Protein AF-A0A6F9ZJY7-F1 (afdb_monomer_lite)

Sequence (113 aa):
MEKKYQKKVCIDYYGTRRNHDTYDLCLSSVLLPYKVVESYGLQMYPYELNYLYNIQGEDLYIYDLKNHAKQKRDWRHHYHLVQYEVRLLSWVDSLFYTLYQWLLKVKGLFGHR

Secondary structure (DSSP, 8-state):
-----SS-EEE-TTS----GGG-SEEEESS--SEEEEEEE-S-SSSTHHHHHTT--SSSEEEEEEEEE-PPP--HHHHHHHHHHHHTTS-HHHHHHHHHHHHHHHHHHHHS--

pLDDT: mean 85.87, std 10.97, range [42.5, 96.06]

Structure (mmCIF, N/CA/C/O backbone):
data_AF-A0A6F9ZJY7-F1
#
_entry.id   AF-A0A6F9ZJY7-F1
#
loop_
_atom_site.group_PDB
_atom_site.id
_atom_site.type_symbol
_atom_site.label_atom_id
_atom_site.label_alt_id
_atom_site.label_comp_id
_atom_site.label_asym_id
_atom_site.label_entity_id
_atom_site.label_seq_id
_atom_site.pdbx_PDB_ins_code
_atom_site.Cartn_x
_atom_site.Cartn_y
_atom_site.Cartn_z
_atom_site.occupancy
_atom_site.B_iso_or_equiv
_atom_site.auth_seq_id
_atom_site.auth_comp_id
_atom_site.auth_asym_id
_atom_site.auth_atom_id
_atom_site.pdbx_PDB_model_num
ATOM 1 N N . MET A 1 1 ? 8.233 6.889 18.162 1.00 42.50 1 MET A N 1
ATOM 2 C CA . MET A 1 1 ? 7.085 6.380 18.942 1.00 42.50 1 MET A CA 1
ATOM 3 C C . MET A 1 1 ? 6.364 5.357 18.082 1.00 42.50 1 MET A C 1
ATOM 5 O O . MET A 1 1 ? 5.834 5.735 17.047 1.00 42.50 1 MET A O 1
ATOM 9 N N . GLU A 1 2 ? 6.403 4.074 18.442 1.00 51.00 2 GLU A N 1
ATOM 10 C CA . GLU A 1 2 ? 5.652 3.033 17.729 1.00 51.00 2 GLU A CA 1
ATOM 11 C C . GLU A 1 2 ? 4.160 3.157 18.066 1.00 51.00 2 GLU A C 1
ATOM 13 O O . GLU A 1 2 ? 3.749 2.985 19.214 1.00 51.00 2 GLU A O 1
ATOM 18 N N . LYS A 1 3 ? 3.329 3.474 17.072 1.00 58.06 3 LYS A N 1
ATOM 19 C CA . LYS A 1 3 ? 1.869 3.369 17.190 1.00 58.06 3 LYS A CA 1
ATOM 20 C C . LYS A 1 3 ? 1.508 1.878 17.280 1.00 58.06 3 LYS A C 1
ATOM 22 O O . LYS A 1 3 ? 1.568 1.159 16.284 1.00 58.06 3 LYS A O 1
ATOM 27 N N . LYS A 1 4 ? 1.149 1.403 18.474 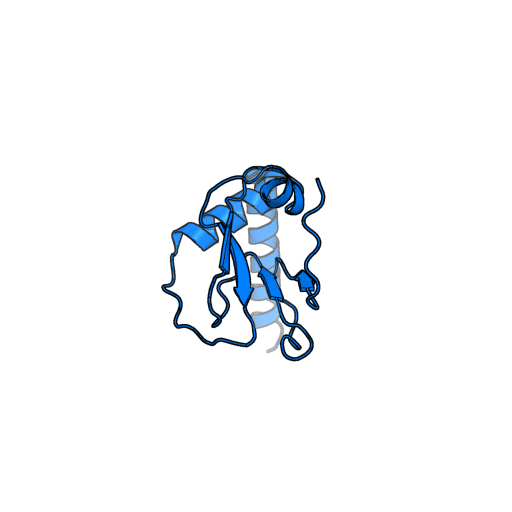1.00 56.66 4 LYS A N 1
ATOM 28 C CA . LYS A 1 4 ? 0.750 0.009 18.714 1.00 56.66 4 LYS A CA 1
ATOM 29 C C . LYS A 1 4 ? -0.756 -0.149 18.497 1.00 56.66 4 LYS A C 1
ATOM 31 O O . LYS A 1 4 ? -1.550 0.239 19.350 1.00 56.66 4 LYS A O 1
ATOM 36 N N . TYR A 1 5 ? -1.162 -0.741 17.376 1.00 61.06 5 TYR A N 1
ATOM 37 C CA . TYR A 1 5 ? -2.550 -1.175 17.201 1.00 61.06 5 TYR A CA 1
ATOM 38 C C . TYR A 1 5 ? -2.791 -2.441 18.041 1.00 61.06 5 TYR A C 1
ATOM 40 O O . TYR A 1 5 ? -2.068 -3.423 17.910 1.00 61.06 5 TYR A O 1
ATOM 48 N N . GLN A 1 6 ? -3.833 -2.457 18.879 1.00 72.56 6 GLN A N 1
ATOM 49 C CA . GLN A 1 6 ? -4.300 -3.669 19.588 1.00 72.56 6 GLN A CA 1
ATOM 50 C C . GLN A 1 6 ? -5.045 -4.663 18.666 1.00 72.56 6 GLN A C 1
ATOM 52 O O . GLN A 1 6 ? -5.711 -5.582 19.132 1.00 72.56 6 GLN A O 1
ATOM 57 N N . LYS A 1 7 ? -4.970 -4.455 17.351 1.00 82.50 7 LYS A N 1
ATOM 58 C CA . LYS A 1 7 ? -5.724 -5.160 16.313 1.00 82.50 7 LYS A CA 1
ATOM 59 C C . LYS A 1 7 ? -4.803 -6.095 15.531 1.00 82.50 7 LYS A C 1
AT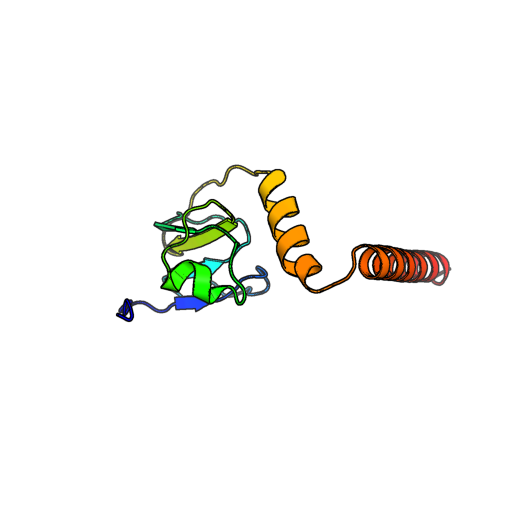OM 61 O O . LYS A 1 7 ? -3.609 -5.823 15.420 1.00 82.50 7 LYS A O 1
ATOM 66 N N . LYS A 1 8 ? -5.342 -7.171 14.949 1.00 89.38 8 LYS A N 1
ATOM 67 C CA . LYS A 1 8 ? -4.574 -8.029 14.034 1.00 89.38 8 LYS A CA 1
ATOM 68 C C . LYS A 1 8 ? -4.343 -7.281 12.726 1.00 89.38 8 LYS A C 1
ATOM 70 O O . LYS A 1 8 ? -5.298 -6.987 12.009 1.00 89.38 8 LYS A O 1
ATOM 75 N N . VAL A 1 9 ? -3.084 -6.982 12.422 1.00 89.88 9 VAL A N 1
ATOM 76 C CA . VAL A 1 9 ? -2.702 -6.224 11.226 1.00 89.88 9 VAL A CA 1
ATOM 77 C C . VAL A 1 9 ? -2.126 -7.156 10.166 1.00 89.88 9 VAL A C 1
ATOM 79 O O . VAL A 1 9 ? -1.258 -7.980 10.447 1.00 89.88 9 VAL A O 1
ATOM 82 N N . CYS A 1 10 ? -2.622 -7.009 8.945 1.00 91.50 10 CYS A N 1
ATOM 83 C CA . CYS A 1 10 ? -2.073 -7.589 7.734 1.00 91.50 10 CYS A CA 1
ATOM 84 C C . CYS A 1 10 ? -1.179 -6.561 7.036 1.00 91.50 10 CYS A C 1
ATOM 86 O O . CYS A 1 10 ? -1.550 -5.393 6.926 1.00 91.50 10 CYS A O 1
ATOM 88 N N . ILE A 1 11 ? -0.023 -6.996 6.542 1.00 91.50 11 ILE A N 1
ATOM 89 C CA . ILE A 1 11 ? 0.817 -6.209 5.638 1.00 91.50 11 ILE A CA 1
ATOM 90 C C . ILE A 1 11 ? 0.819 -6.941 4.296 1.00 91.50 11 ILE A C 1
ATOM 92 O O . ILE A 1 11 ? 1.279 -8.084 4.205 1.00 91.50 11 ILE A O 1
ATOM 96 N N . ASP A 1 12 ? 0.246 -6.299 3.281 1.00 91.81 12 ASP A N 1
ATOM 97 C CA . ASP A 1 12 ? 0.139 -6.818 1.918 1.00 91.81 12 ASP A CA 1
ATOM 98 C C . ASP A 1 12 ? 0.246 -5.684 0.900 1.00 91.81 12 ASP A C 1
ATOM 100 O O . ASP A 1 12 ? -0.746 -5.238 0.323 1.00 91.81 12 ASP A O 1
ATOM 104 N N . TYR A 1 13 ? 1.467 -5.206 0.672 1.00 90.12 13 TYR A N 1
ATOM 105 C CA . TYR A 1 13 ? 1.722 -4.158 -0.314 1.00 90.12 13 TYR A CA 1
ATOM 106 C C . TYR A 1 13 ? 1.220 -4.559 -1.705 1.00 90.12 13 TYR A C 1
ATOM 108 O O . TYR A 1 13 ? 0.575 -3.771 -2.378 1.00 90.12 13 TYR A O 1
ATOM 116 N N . TYR A 1 14 ? 1.396 -5.820 -2.094 1.00 85.94 14 TYR A N 1
ATOM 117 C CA . TYR A 1 14 ? 1.150 -6.272 -3.463 1.00 85.94 14 TYR A CA 1
ATOM 118 C C . TYR A 1 14 ? -0.259 -6.828 -3.719 1.00 85.94 14 TYR A C 1
ATOM 120 O O . TYR A 1 14 ? -0.545 -7.256 -4.836 1.00 85.94 14 TYR A O 1
ATOM 128 N N . GLY A 1 15 ? -1.139 -6.853 -2.713 1.00 84.44 15 GLY A N 1
ATOM 129 C CA . GLY A 1 15 ? -2.493 -7.409 -2.847 1.00 84.44 15 GLY A CA 1
ATOM 130 C C . GLY A 1 15 ? -2.498 -8.905 -3.183 1.00 84.44 15 GLY A C 1
ATOM 131 O O . GLY A 1 15 ? -3.382 -9.391 -3.888 1.00 84.44 15 GLY A O 1
ATOM 132 N N . THR A 1 16 ? -1.467 -9.634 -2.751 1.00 85.38 16 THR A N 1
ATOM 133 C CA . THR A 1 16 ? -1.281 -11.058 -3.080 1.00 85.38 16 THR A CA 1
ATOM 134 C C . THR A 1 16 ? -1.933 -11.986 -2.064 1.00 85.38 16 THR A C 1
ATOM 136 O O . THR A 1 16 ? -2.124 -13.178 -2.338 1.00 85.38 16 THR A O 1
ATOM 139 N N . ARG A 1 17 ? -2.301 -11.467 -0.889 1.00 84.81 17 ARG A N 1
ATOM 140 C CA . ARG A 1 17 ? -2.957 -12.253 0.149 1.00 84.81 17 ARG A CA 1
ATOM 141 C C . ARG A 1 17 ? -4.431 -12.436 -0.177 1.00 84.81 17 ARG A C 1
ATOM 143 O O . ARG A 1 17 ? -5.135 -11.530 -0.606 1.00 84.81 17 ARG A O 1
ATOM 150 N N . ARG A 1 18 ? -4.906 -13.660 0.053 1.00 73.94 18 ARG A N 1
ATOM 151 C CA . ARG A 1 18 ? -6.299 -14.052 -0.206 1.00 73.94 18 ARG A CA 1
ATOM 152 C C . ARG A 1 18 ? -7.164 -14.071 1.055 1.00 73.94 18 ARG A C 1
ATOM 154 O O . ARG A 1 18 ? -8.366 -13.877 0.957 1.00 73.94 18 ARG A O 1
ATOM 161 N N . ASN A 1 19 ? -6.558 -14.243 2.231 1.00 78.06 19 ASN A N 1
ATOM 162 C CA . ASN A 1 19 ? -7.272 -14.451 3.493 1.00 78.06 19 ASN A CA 1
ATOM 163 C C . ASN A 1 19 ? -7.263 -13.172 4.341 1.00 78.06 19 ASN A C 1
ATOM 165 O O . ASN A 1 19 ? -6.560 -13.091 5.348 1.00 78.06 19 ASN A O 1
ATOM 169 N N . HIS A 1 20 ? -8.014 -12.158 3.914 1.00 80.06 20 HIS A N 1
ATOM 170 C CA . HIS A 1 20 ? -8.154 -10.914 4.677 1.00 80.06 20 HIS A CA 1
ATOM 171 C C . HIS A 1 20 ? -9.028 -11.096 5.931 1.00 80.06 20 HIS A C 1
ATOM 173 O O . HIS A 1 20 ? -8.801 -10.427 6.932 1.00 80.06 20 HIS A O 1
ATOM 179 N N . ASP A 1 21 ? -9.929 -12.080 5.937 1.00 76.94 21 ASP A N 1
ATOM 180 C CA . ASP A 1 21 ? -10.924 -12.302 7.001 1.00 76.94 21 ASP A CA 1
ATOM 181 C C . ASP A 1 21 ? -10.328 -12.606 8.388 1.00 76.94 21 ASP A C 1
ATOM 183 O O . ASP A 1 21 ? -11.005 -12.497 9.409 1.00 76.94 21 ASP A O 1
ATOM 187 N N . THR A 1 22 ? -9.050 -12.987 8.456 1.00 85.94 22 THR A N 1
ATOM 188 C CA . THR A 1 22 ? -8.354 -13.269 9.721 1.00 85.94 22 THR A CA 1
ATOM 189 C C . THR A 1 22 ? -7.774 -12.027 10.402 1.00 85.94 22 THR A C 1
ATOM 191 O O . THR A 1 22 ? -7.247 -12.134 11.515 1.00 85.94 22 THR A O 1
ATOM 194 N N . TYR A 1 23 ? -7.832 -10.868 9.742 1.00 90.88 23 TYR A N 1
ATOM 195 C CA . TYR A 1 23 ? -7.225 -9.615 10.181 1.00 90.88 23 TYR A CA 1
ATOM 196 C C . TYR A 1 23 ? -8.281 -8.524 10.376 1.00 90.88 23 TYR A C 1
ATOM 198 O O . TYR A 1 23 ? -9.334 -8.526 9.749 1.00 90.88 23 TYR A O 1
ATOM 206 N N . ASP A 1 24 ? -7.990 -7.567 11.252 1.00 92.69 24 ASP A N 1
ATOM 207 C CA . ASP A 1 24 ? -8.855 -6.407 11.473 1.00 92.69 24 ASP A CA 1
ATOM 208 C C . ASP A 1 24 ? -8.457 -5.233 10.570 1.00 92.69 24 ASP A C 1
ATOM 210 O O . ASP A 1 24 ? -9.311 -4.465 10.131 1.00 92.69 24 ASP A O 1
ATOM 214 N N . LEU A 1 25 ? -7.152 -5.072 10.328 1.00 93.56 25 LEU A N 1
ATOM 215 C CA . LEU A 1 25 ? -6.588 -4.000 9.514 1.00 93.56 25 LEU A CA 1
ATOM 216 C C . LEU A 1 25 ? -5.677 -4.570 8.431 1.00 93.56 25 LEU A C 1
ATOM 218 O O . LEU A 1 25 ? -5.002 -5.573 8.664 1.00 93.56 25 LEU A O 1
ATOM 222 N N . CYS A 1 26 ? -5.591 -3.895 7.287 1.00 93.81 26 CYS A N 1
ATOM 223 C CA . CYS A 1 26 ? -4.620 -4.223 6.245 1.00 93.81 26 CYS A CA 1
ATOM 224 C C . CYS A 1 26 ? -3.894 -2.982 5.749 1.00 93.81 26 CYS A C 1
ATOM 226 O O . CYS A 1 26 ? -4.539 -2.040 5.306 1.00 93.81 26 CYS A O 1
ATOM 228 N N . LEU A 1 27 ? -2.565 -3.012 5.766 1.00 93.88 27 LEU A N 1
ATOM 229 C CA . LEU A 1 27 ? -1.729 -2.058 5.054 1.00 93.88 27 LEU A CA 1
ATOM 230 C C . LEU A 1 27 ? -1.493 -2.588 3.636 1.00 93.88 27 LEU A C 1
ATOM 232 O O . LEU A 1 27 ? -0.892 -3.651 3.476 1.00 93.88 27 LEU A O 1
ATOM 236 N N . SER A 1 28 ? -1.979 -1.877 2.623 1.00 93.38 28 SER A N 1
ATOM 237 C CA . SER A 1 28 ? -1.815 -2.268 1.221 1.00 93.38 28 SER A CA 1
ATOM 238 C C . SER A 1 28 ? -1.689 -1.051 0.321 1.00 93.38 28 SER A C 1
ATOM 240 O O . SER A 1 28 ? -2.333 -0.028 0.556 1.00 93.38 28 SER A O 1
ATOM 242 N N . SER A 1 29 ? -0.865 -1.169 -0.716 1.00 92.56 29 SER A N 1
ATOM 243 C CA . SER A 1 29 ? -0.808 -0.186 -1.790 1.00 92.56 29 SER A CA 1
ATOM 244 C C . SER A 1 29 ? -1.725 -0.557 -2.952 1.00 92.56 29 SER A C 1
ATOM 246 O O . SER A 1 29 ? -1.778 0.161 -3.931 1.00 92.56 29 SER A O 1
ATOM 248 N N . VAL A 1 30 ? -2.496 -1.643 -2.855 1.00 90.94 30 VAL A N 1
ATOM 249 C CA . VAL A 1 30 ? -3.554 -1.969 -3.816 1.00 90.94 30 VAL A CA 1
ATOM 250 C C . VAL A 1 30 ? -4.889 -1.410 -3.323 1.00 90.94 30 VAL A C 1
ATOM 252 O O . VAL A 1 30 ? -5.163 -1.341 -2.122 1.00 90.94 30 VAL A O 1
ATOM 255 N N . LEU A 1 31 ? -5.756 -1.023 -4.261 1.00 91.31 31 LEU A N 1
ATOM 256 C CA . LEU A 1 31 ? -7.131 -0.622 -3.968 1.00 91.31 31 LEU A CA 1
ATOM 257 C C . LEU A 1 31 ? -7.967 -1.835 -3.538 1.00 91.31 31 LEU A C 1
ATOM 259 O O . LEU A 1 31 ? -8.379 -2.643 -4.373 1.00 91.31 31 LEU A O 1
ATOM 263 N N . LEU A 1 32 ? -8.238 -1.942 -2.235 1.00 91.06 32 LEU A N 1
ATOM 264 C CA . LEU A 1 32 ? -9.062 -3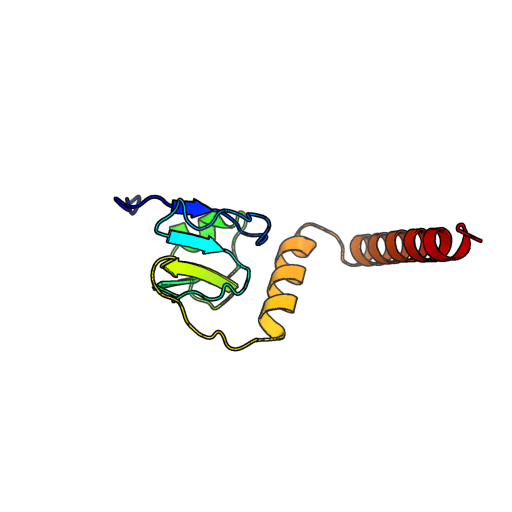.002 -1.653 1.00 91.06 32 LEU A CA 1
ATOM 265 C C . LEU A 1 32 ? -10.511 -2.524 -1.418 1.00 91.06 32 LEU A C 1
ATOM 267 O O . LEU A 1 32 ? -10.730 -1.347 -1.128 1.00 91.06 32 LEU A O 1
ATOM 271 N N . PRO A 1 33 ? -11.526 -3.411 -1.488 1.00 92.94 33 PRO A N 1
ATOM 272 C CA . PRO A 1 33 ? -12.946 -3.056 -1.347 1.00 92.94 33 PRO A CA 1
ATOM 273 C C . PRO A 1 33 ? -13.380 -2.833 0.119 1.00 92.94 33 PRO A C 1
ATOM 275 O O . PRO A 1 33 ? -14.445 -3.287 0.549 1.00 92.94 33 PRO A O 1
ATOM 278 N N . TYR A 1 34 ? -12.551 -2.138 0.896 1.00 93.94 34 TYR A N 1
ATOM 279 C CA . TYR A 1 34 ? -12.731 -1.875 2.323 1.00 93.94 34 TYR A CA 1
ATOM 280 C C . TYR A 1 34 ? -12.561 -0.391 2.631 1.00 93.94 34 TYR A C 1
ATOM 282 O O . TYR A 1 34 ? -12.014 0.362 1.830 1.00 93.94 34 TYR A O 1
ATOM 290 N N . LYS A 1 35 ? -13.032 0.049 3.794 1.00 95.25 35 LYS A N 1
ATOM 291 C CA . LYS A 1 35 ? -12.939 1.439 4.235 1.00 95.25 35 LYS A CA 1
ATOM 292 C C . LYS A 1 35 ? -11.487 1.809 4.537 1.00 95.25 35 LYS A C 1
ATOM 294 O O . LYS A 1 35 ? -10.840 1.147 5.341 1.00 95.25 35 LYS A O 1
ATOM 299 N N . VAL A 1 36 ? -11.005 2.896 3.940 1.00 95.06 36 VAL A N 1
ATOM 300 C CA . VAL A 1 36 ? -9.696 3.480 4.264 1.00 95.06 36 VAL A CA 1
ATOM 301 C C . VAL A 1 36 ? -9.793 4.218 5.602 1.00 95.06 36 VAL A C 1
ATOM 303 O O . VAL A 1 36 ? -10.711 5.010 5.818 1.00 95.06 36 VAL A O 1
ATOM 306 N N . VAL A 1 37 ? -8.860 3.925 6.503 1.00 94.75 37 VAL A N 1
ATOM 307 C CA . VAL A 1 37 ? -8.709 4.551 7.824 1.00 94.75 37 VAL A CA 1
ATOM 308 C C . VAL A 1 37 ? -7.646 5.644 7.772 1.00 94.75 37 VAL A C 1
ATOM 310 O O . VAL A 1 37 ? -7.873 6.737 8.276 1.00 94.75 37 VAL A O 1
ATOM 313 N N . GLU A 1 38 ? -6.509 5.351 7.141 1.00 94.50 38 GLU A N 1
ATOM 314 C CA . GLU A 1 38 ? -5.375 6.265 6.961 1.00 94.50 38 GLU A CA 1
ATOM 315 C C . GLU A 1 38 ? -4.766 6.043 5.567 1.00 94.50 38 GLU A C 1
ATOM 317 O O . GLU A 1 38 ? -4.850 4.937 5.020 1.00 94.50 38 GLU A O 1
ATOM 322 N N . SER A 1 39 ? -4.153 7.082 4.997 1.00 94.75 39 SER A N 1
ATOM 323 C CA . SER A 1 39 ? -3.461 7.025 3.707 1.00 94.75 39 SER A CA 1
ATOM 324 C C . SER A 1 39 ? -2.111 7.736 3.767 1.00 94.75 39 SER A C 1
ATOM 326 O O . SER A 1 39 ? -1.939 8.723 4.484 1.00 94.75 39 SER A O 1
ATOM 328 N N . TYR A 1 40 ? -1.159 7.222 2.998 1.00 95.69 40 TYR A N 1
ATOM 329 C CA . TYR A 1 40 ? 0.212 7.701 2.922 1.00 95.69 40 TYR A CA 1
ATOM 330 C C . TYR A 1 40 ? 0.681 7.739 1.468 1.00 95.69 40 TYR A C 1
ATOM 332 O O . TYR A 1 40 ? 0.158 7.029 0.606 1.00 95.69 40 TYR A O 1
ATOM 340 N N . GLY A 1 41 ? 1.677 8.577 1.194 1.00 93.94 41 GLY A N 1
ATOM 341 C CA . GLY A 1 41 ? 2.364 8.609 -0.097 1.00 93.94 41 GLY A CA 1
ATOM 342 C C . GLY A 1 41 ? 3.466 7.555 -0.179 1.00 93.94 41 GLY A C 1
ATOM 343 O O . GLY A 1 41 ? 3.923 7.051 0.846 1.00 93.94 41 GLY A O 1
ATOM 344 N N . LEU A 1 42 ? 3.934 7.251 -1.389 1.00 91.94 42 LEU A N 1
ATOM 345 C CA . LEU A 1 42 ? 5.092 6.375 -1.614 1.00 91.94 42 LEU A CA 1
ATOM 346 C C . LEU A 1 42 ? 6.316 7.173 -2.063 1.00 91.94 42 LEU A C 1
ATOM 348 O O . LEU A 1 42 ? 6.653 7.242 -3.243 1.00 91.94 42 LEU A O 1
ATOM 352 N N . GLN A 1 43 ? 7.002 7.787 -1.100 1.00 90.50 43 GLN A N 1
ATOM 353 C CA . GLN A 1 43 ? 8.196 8.603 -1.357 1.00 90.50 43 GLN A CA 1
ATOM 354 C C . GLN A 1 43 ? 9.473 7.959 -0.807 1.00 90.50 43 GLN A C 1
ATOM 356 O O . GLN A 1 43 ? 10.551 8.083 -1.404 1.00 90.50 43 GLN A O 1
ATOM 361 N N . MET A 1 44 ? 9.357 7.248 0.314 1.00 91.12 44 MET A N 1
ATOM 362 C CA . MET A 1 44 ? 10.472 6.640 1.033 1.00 91.12 44 MET A CA 1
ATOM 363 C C . MET A 1 44 ? 10.534 5.137 0.838 1.00 91.12 44 MET A C 1
ATOM 365 O O . MET A 1 44 ? 9.497 4.497 0.729 1.00 91.12 44 MET A O 1
ATOM 369 N N . TYR A 1 45 ? 11.759 4.607 0.828 1.00 88.62 45 TYR A N 1
ATOM 370 C CA . TYR A 1 45 ? 12.046 3.185 0.683 1.00 88.62 45 TYR A CA 1
ATOM 371 C C . TYR A 1 45 ? 12.794 2.678 1.925 1.00 88.62 45 TYR A C 1
ATOM 373 O O . TYR A 1 45 ? 13.820 3.275 2.268 1.00 88.62 45 TYR A O 1
ATOM 381 N N . PRO A 1 46 ? 12.341 1.596 2.587 1.00 90.06 46 PRO A N 1
ATOM 382 C CA . PRO A 1 46 ? 11.202 0.735 2.233 1.00 90.06 46 PRO A CA 1
ATOM 383 C C . PRO A 1 46 ? 9.825 1.332 2.609 1.00 90.06 46 PRO A C 1
ATOM 385 O O . PRO A 1 46 ? 9.741 2.402 3.217 1.00 90.06 46 PRO A O 1
ATOM 388 N N . TYR A 1 47 ? 8.744 0.637 2.228 1.00 91.69 47 TYR A N 1
ATOM 389 C CA . TYR A 1 47 ? 7.343 1.076 2.347 1.00 91.69 47 TYR A CA 1
ATOM 390 C C . TYR A 1 47 ? 6.972 1.616 3.737 1.00 91.69 47 TYR A C 1
ATOM 392 O O . TYR A 1 47 ? 6.280 2.629 3.857 1.00 91.69 47 TYR A O 1
ATOM 400 N N . GLU A 1 48 ? 7.458 0.954 4.783 1.00 90.44 48 GLU A N 1
ATOM 401 C CA . GLU A 1 48 ? 7.190 1.215 6.196 1.00 90.44 48 GLU A CA 1
ATOM 402 C C . GLU A 1 48 ? 7.639 2.612 6.633 1.00 90.44 48 GLU A C 1
ATOM 404 O O . GLU A 1 48 ? 7.048 3.194 7.547 1.00 90.44 48 GLU A O 1
ATOM 409 N N . LEU A 1 49 ? 8.652 3.183 5.972 1.00 93.50 49 LEU A N 1
ATOM 410 C CA . LEU A 1 49 ? 9.133 4.521 6.304 1.00 93.50 49 LEU A CA 1
ATOM 411 C C . LEU A 1 49 ? 8.071 5.585 6.016 1.00 93.50 49 LEU A C 1
ATOM 413 O O . LEU A 1 49 ? 7.963 6.553 6.767 1.00 93.50 49 LEU A O 1
ATOM 417 N N . ASN A 1 50 ? 7.238 5.398 4.989 1.00 94.19 50 ASN A N 1
ATOM 418 C CA . ASN A 1 50 ? 6.165 6.347 4.687 1.00 94.19 50 ASN A CA 1
ATOM 419 C C . ASN A 1 50 ? 5.167 6.456 5.851 1.00 94.19 50 ASN A C 1
ATOM 421 O O . ASN A 1 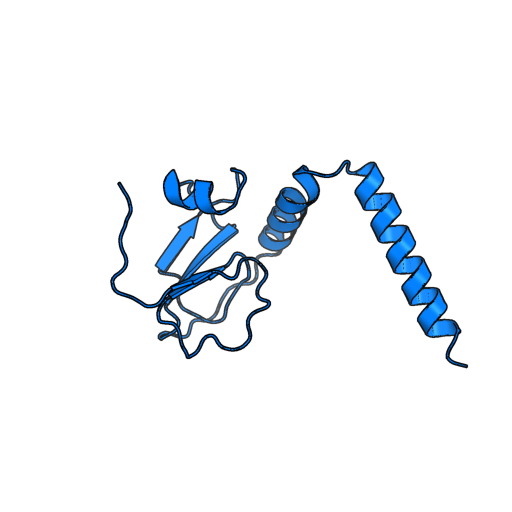50 ? 4.744 7.555 6.199 1.00 94.19 50 ASN A O 1
ATOM 425 N N . TYR A 1 51 ? 4.872 5.333 6.511 1.00 91.19 51 TYR A N 1
ATOM 426 C CA . TYR A 1 51 ? 4.063 5.298 7.729 1.00 91.19 51 TYR A CA 1
ATOM 427 C C . TYR A 1 51 ? 4.806 5.902 8.931 1.00 91.19 51 TYR A C 1
ATOM 429 O O . TYR A 1 51 ? 4.264 6.762 9.625 1.00 91.19 51 TYR A O 1
ATOM 437 N N . LEU A 1 52 ? 6.058 5.487 9.165 1.00 92.88 52 LEU A N 1
ATOM 438 C CA . LEU A 1 52 ? 6.847 5.902 10.333 1.00 92.88 52 LEU A CA 1
ATOM 439 C C . LEU A 1 52 ? 7.038 7.423 10.406 1.00 92.88 52 LEU A C 1
ATOM 441 O O . LEU A 1 52 ? 6.979 8.006 11.488 1.00 92.88 52 LEU A O 1
ATOM 445 N N . TYR A 1 53 ? 7.248 8.052 9.253 1.00 94.56 53 TYR A N 1
ATOM 446 C CA . TYR A 1 53 ? 7.453 9.493 9.130 1.00 94.56 53 TYR A CA 1
ATOM 447 C C . TYR A 1 53 ? 6.193 10.251 8.695 1.00 94.56 53 TYR A C 1
ATOM 449 O O . TYR A 1 53 ? 6.265 11.448 8.425 1.00 94.56 53 TYR A O 1
ATOM 457 N N . ASN A 1 54 ? 5.036 9.581 8.661 1.00 93.62 54 ASN A N 1
ATOM 458 C CA . ASN A 1 54 ? 3.736 10.184 8.371 1.00 93.62 54 ASN A CA 1
ATOM 459 C C . ASN A 1 54 ? 3.684 10.955 7.032 1.00 93.62 54 ASN A C 1
ATOM 461 O O . ASN A 1 54 ? 3.126 12.055 6.948 1.00 93.62 54 ASN A O 1
ATOM 465 N N . ILE A 1 55 ? 4.270 10.374 5.983 1.00 96.06 55 ILE A N 1
ATOM 466 C CA . ILE A 1 55 ? 4.287 10.943 4.632 1.00 96.06 55 ILE A CA 1
ATOM 467 C C . ILE A 1 55 ? 2.872 10.937 4.062 1.00 96.06 55 ILE A C 1
ATOM 469 O O . ILE A 1 55 ? 2.303 9.879 3.807 1.00 96.06 55 ILE A O 1
ATOM 473 N N . GLN A 1 56 ? 2.301 12.118 3.848 1.00 95.44 56 GLN A N 1
ATOM 474 C CA . GLN A 1 56 ? 0.941 12.267 3.325 1.00 95.44 56 GLN A CA 1
ATOM 475 C C . GLN A 1 56 ? 0.863 11.878 1.842 1.00 95.44 56 GLN A C 1
ATOM 477 O O . GLN A 1 56 ? 1.768 12.194 1.069 1.00 95.44 56 GLN A O 1
ATOM 482 N N . GLY A 1 57 ? -0.227 11.219 1.440 1.00 92.62 57 GLY A N 1
ATOM 483 C CA . GLY A 1 57 ? -0.483 10.862 0.043 1.00 92.62 57 GLY A CA 1
ATOM 484 C C . GLY A 1 57 ? -1.584 9.815 -0.143 1.00 92.62 57 GLY A C 1
ATOM 485 O O . GLY A 1 57 ? -2.284 9.451 0.806 1.00 92.62 57 GLY A O 1
ATOM 486 N N . GLU A 1 58 ? -1.730 9.353 -1.386 1.00 92.62 58 GLU A N 1
ATOM 487 C CA . GLU A 1 58 ? -2.795 8.451 -1.851 1.00 92.62 58 GLU A CA 1
ATOM 488 C C . GLU A 1 58 ? -2.207 7.221 -2.570 1.00 92.62 58 GLU A C 1
ATOM 490 O O . GLU A 1 58 ? -2.669 6.810 -3.632 1.00 92.62 58 GLU A O 1
ATOM 495 N N . ASP A 1 59 ? -1.152 6.636 -2.002 1.00 92.5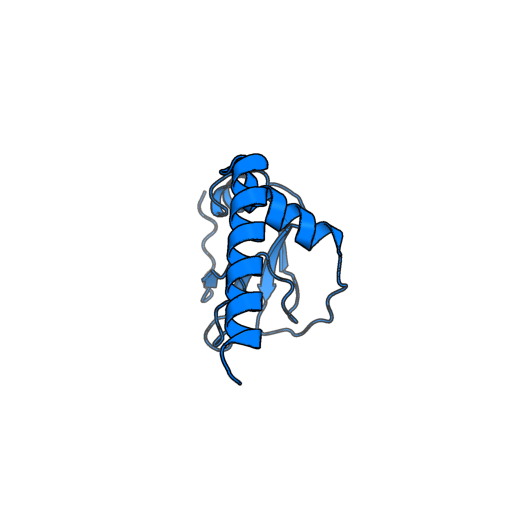0 59 ASP A N 1
ATOM 496 C CA . ASP A 1 59 ? -0.425 5.521 -2.624 1.00 92.50 59 ASP A CA 1
ATOM 497 C C . ASP A 1 59 ? -0.359 4.271 -1.728 1.00 92.50 59 ASP A C 1
ATOM 499 O O . ASP A 1 59 ? -0.200 3.155 -2.216 1.00 92.50 59 ASP A O 1
ATOM 503 N N . LEU A 1 60 ? -0.498 4.434 -0.413 1.00 94.19 60 LEU A N 1
ATOM 504 C CA . LEU A 1 60 ? -0.446 3.363 0.576 1.00 94.19 60 LEU A CA 1
ATOM 505 C C . LEU A 1 60 ? -1.554 3.565 1.607 1.00 94.19 60 LEU A C 1
ATOM 507 O O . LEU A 1 60 ? -1.648 4.626 2.214 1.00 94.19 60 LEU A O 1
ATOM 511 N N . TYR A 1 61 ? -2.377 2.549 1.845 1.00 94.31 61 TYR A N 1
ATOM 512 C CA . TYR A 1 61 ? -3.594 2.695 2.641 1.00 94.31 61 TYR A CA 1
ATOM 513 C C . TYR A 1 61 ? -3.657 1.692 3.782 1.00 94.31 61 TYR A C 1
ATOM 515 O O . TYR A 1 61 ? -3.300 0.523 3.624 1.00 94.31 61 TYR A O 1
ATOM 523 N N . ILE A 1 62 ? -4.187 2.141 4.918 1.00 94.31 62 ILE A N 1
ATOM 524 C CA . ILE A 1 62 ? -4.641 1.266 5.997 1.00 94.31 62 ILE A CA 1
ATOM 525 C C . ILE A 1 62 ? -6.145 1.083 5.844 1.00 94.31 62 ILE A C 1
ATOM 527 O O . ILE A 1 62 ? -6.911 2.037 5.969 1.00 94.31 62 ILE A O 1
ATOM 531 N N . TYR A 1 63 ? -6.567 -0.150 5.608 1.00 94.38 63 TYR A N 1
ATOM 532 C CA . TYR A 1 63 ? -7.962 -0.538 5.474 1.00 94.38 63 TYR A CA 1
ATOM 533 C C . TYR A 1 63 ? -8.506 -1.127 6.769 1.00 94.38 63 TYR A C 1
ATOM 535 O O . TYR A 1 63 ? -7.822 -1.905 7.430 1.00 94.38 63 TYR A O 1
ATOM 543 N N . ASP A 1 64 ? -9.760 -0.814 7.085 1.00 94.62 64 ASP A N 1
ATOM 544 C CA . ASP A 1 64 ? -10.570 -1.539 8.062 1.00 94.62 64 ASP A CA 1
ATOM 545 C C . ASP A 1 64 ? -11.316 -2.673 7.361 1.00 94.62 64 ASP A C 1
ATOM 547 O O . ASP A 1 64 ? -12.299 -2.447 6.650 1.00 94.62 64 ASP A O 1
ATOM 551 N N . LEU A 1 65 ? -10.847 -3.901 7.577 1.00 92.50 65 LEU A N 1
ATOM 552 C CA . LEU A 1 65 ? -11.343 -5.088 6.883 1.00 92.50 65 LEU A CA 1
ATOM 553 C C . LEU A 1 65 ? -12.752 -5.507 7.326 1.00 92.50 65 LEU A C 1
ATOM 555 O O . LEU A 1 65 ? -13.374 -6.340 6.673 1.00 92.50 65 LEU A O 1
ATOM 559 N N . LYS A 1 66 ? -13.295 -4.912 8.397 1.00 91.94 66 LYS A N 1
ATOM 560 C CA . LYS A 1 66 ? -14.675 -5.166 8.849 1.00 91.94 66 LYS A CA 1
ATOM 561 C C . LYS A 1 66 ? -15.711 -4.345 8.094 1.00 91.94 66 LYS A C 1
ATOM 563 O O . LYS A 1 66 ? -16.897 -4.656 8.148 1.00 91.94 66 LYS A O 1
ATOM 568 N N . ASN A 1 67 ? -15.279 -3.280 7.422 1.00 93.12 67 ASN A N 1
ATOM 569 C CA . ASN A 1 67 ? -16.165 -2.307 6.804 1.00 93.12 67 ASN A CA 1
ATOM 570 C C . ASN A 1 67 ? -15.904 -2.246 5.301 1.00 93.12 67 ASN A C 1
ATOM 572 O O . ASN A 1 67 ? -14.889 -1.713 4.859 1.00 93.12 67 ASN A O 1
ATOM 576 N N . HIS A 1 68 ? -16.838 -2.753 4.500 1.00 93.69 68 HIS A N 1
ATOM 577 C CA . HIS A 1 68 ? -16.753 -2.650 3.046 1.00 93.69 68 HIS A CA 1
ATOM 578 C C . HIS A 1 68 ? -17.009 -1.221 2.558 1.00 93.69 68 HIS A C 1
ATOM 580 O O . HIS A 1 68 ? -17.873 -0.512 3.075 1.00 93.69 68 HIS A O 1
ATOM 586 N N . ALA A 1 69 ? -16.279 -0.811 1.521 1.00 94.81 69 ALA A N 1
ATOM 587 C CA . ALA A 1 69 ? -16.466 0.480 0.869 1.00 94.81 69 ALA A CA 1
ATOM 588 C C . ALA A 1 69 ? -16.178 0.382 -0.633 1.00 94.81 69 ALA A C 1
ATOM 590 O O . ALA A 1 69 ? -15.326 -0.392 -1.073 1.00 94.81 69 ALA A O 1
ATOM 591 N N . LYS A 1 70 ? -16.884 1.190 -1.433 1.00 91.75 70 LYS A N 1
ATOM 592 C CA . LYS A 1 70 ? -16.589 1.333 -2.863 1.00 91.75 70 LYS A CA 1
ATOM 593 C C . LYS A 1 70 ? -15.382 2.246 -3.035 1.00 91.75 70 LYS A C 1
ATOM 595 O O . LYS A 1 70 ? -15.423 3.391 -2.593 1.00 91.75 70 LYS A O 1
ATOM 600 N N . GLN A 1 71 ? -14.362 1.755 -3.729 1.00 88.62 71 GLN A N 1
ATOM 601 C CA . GLN A 1 71 ? -13.203 2.559 -4.097 1.00 88.62 71 GLN A CA 1
ATOM 602 C C . GLN A 1 71 ? -13.380 3.184 -5.475 1.00 88.62 71 GLN A C 1
ATOM 604 O O . GLN A 1 71 ? -13.937 2.571 -6.390 1.00 88.62 71 GLN A O 1
ATOM 609 N N . LYS A 1 72 ? -12.891 4.416 -5.625 1.00 86.38 72 LYS A N 1
ATOM 610 C CA . LYS A 1 72 ? -12.735 5.040 -6.938 1.00 86.38 72 LYS A CA 1
ATOM 611 C C . LYS A 1 72 ? -11.387 4.618 -7.498 1.00 86.38 72 LYS A C 1
ATOM 613 O O . LYS A 1 72 ? -10.374 4.704 -6.815 1.00 86.38 72 LYS A O 1
ATOM 618 N N . ARG A 1 73 ? -11.384 4.137 -8.737 1.00 80.25 73 ARG A N 1
ATOM 619 C CA . ARG A 1 73 ? -10.153 3.739 -9.412 1.00 80.25 73 ARG A CA 1
ATOM 620 C C . ARG A 1 73 ? -9.435 4.999 -9.885 1.00 80.25 73 ARG A C 1
ATOM 622 O O . ARG A 1 73 ? -9.943 5.675 -10.776 1.00 80.25 73 ARG A O 1
ATOM 629 N N . ASP A 1 74 ? -8.279 5.292 -9.304 1.00 83.00 74 ASP A N 1
ATOM 630 C CA . ASP A 1 74 ? -7.350 6.267 -9.866 1.00 83.00 74 ASP A CA 1
ATOM 631 C C . ASP A 1 74 ? -6.312 5.532 -10.719 1.00 83.00 74 ASP A C 1
ATOM 633 O O . ASP A 1 74 ? -5.642 4.603 -10.270 1.00 83.00 74 ASP A O 1
ATOM 637 N N . TRP A 1 75 ? -6.206 5.917 -11.986 1.00 77.25 75 TRP A N 1
ATOM 638 C CA . TRP A 1 75 ? -5.213 5.359 -12.897 1.00 77.25 75 TRP A CA 1
ATOM 639 C C . TRP A 1 75 ? -3.797 5.855 -12.568 1.00 77.25 75 TRP A C 1
ATOM 641 O O . TRP A 1 75 ? -2.832 5.146 -12.850 1.00 77.25 75 TRP A O 1
ATOM 651 N N . ARG A 1 76 ? -3.662 7.036 -11.944 1.00 82.50 76 ARG A N 1
ATOM 652 C CA . ARG A 1 76 ? -2.367 7.614 -11.540 1.00 82.50 76 ARG A CA 1
ATOM 653 C C . ARG A 1 76 ? -1.716 6.814 -10.427 1.00 82.50 76 ARG A C 1
ATOM 655 O O . ARG A 1 76 ? -0.507 6.621 -10.443 1.00 82.50 76 ARG A O 1
ATOM 662 N N . HIS A 1 77 ? -2.535 6.273 -9.534 1.00 84.44 77 HIS A N 1
ATOM 663 C CA . HIS A 1 77 ? -2.097 5.412 -8.448 1.00 84.44 77 HIS A CA 1
ATOM 664 C C . HIS A 1 77 ? -1.290 4.206 -8.961 1.00 84.44 77 HIS A C 1
ATOM 666 O O . HIS A 1 77 ? -0.192 3.935 -8.484 1.00 84.44 77 HIS A O 1
ATOM 672 N N . HIS A 1 78 ? -1.758 3.536 -10.023 1.00 82.75 78 HIS A N 1
ATOM 673 C CA . HIS A 1 78 ? -0.993 2.445 -10.637 1.00 82.75 78 HIS A CA 1
ATOM 674 C C . HIS A 1 78 ? 0.368 2.914 -11.174 1.00 82.75 78 HIS A C 1
ATOM 676 O O . HIS A 1 78 ? 1.369 2.221 -11.011 1.00 82.75 78 HIS A O 1
ATOM 682 N N . TYR A 1 79 ? 0.414 4.097 -11.790 1.00 84.12 79 TYR A N 1
ATOM 683 C CA . TYR A 1 79 ? 1.653 4.660 -12.317 1.00 84.12 79 TYR A CA 1
ATOM 684 C C . TYR A 1 79 ? 2.657 4.991 -11.202 1.00 84.12 79 TYR A C 1
ATOM 686 O O . TYR A 1 79 ? 3.831 4.647 -11.330 1.00 84.12 79 TYR A O 1
ATOM 694 N N . HIS A 1 80 ? 2.209 5.581 -10.088 1.00 86.38 80 HIS A N 1
ATOM 695 C CA . HIS A 1 80 ? 3.070 5.864 -8.934 1.00 86.38 80 HIS A CA 1
ATOM 696 C C . HIS A 1 80 ? 3.674 4.590 -8.337 1.00 86.38 80 HIS A C 1
ATOM 698 O O . HIS A 1 80 ? 4.863 4.571 -8.026 1.00 86.38 80 HIS A O 1
ATOM 704 N N . LEU A 1 81 ? 2.893 3.509 -8.241 1.00 87.38 81 LEU A N 1
ATOM 705 C CA . LEU A 1 81 ? 3.385 2.215 -7.760 1.00 87.38 81 LEU A CA 1
ATOM 706 C C . LEU A 1 81 ? 4.477 1.647 -8.658 1.00 87.38 81 LEU A C 1
ATOM 708 O O . LEU A 1 81 ? 5.530 1.239 -8.174 1.00 87.38 81 LEU A O 1
ATOM 712 N N . VAL A 1 82 ? 4.240 1.652 -9.972 1.00 85.31 82 VAL A N 1
ATOM 713 C CA . VAL A 1 82 ? 5.237 1.192 -10.944 1.00 85.31 82 VAL A CA 1
ATOM 714 C C . VAL A 1 82 ? 6.495 2.045 -10.838 1.00 85.31 82 VAL A C 1
ATOM 716 O O . VAL A 1 82 ? 7.587 1.496 -10.767 1.00 85.31 82 VAL A O 1
ATOM 719 N N . GLN A 1 83 ? 6.359 3.370 -10.774 1.00 85.19 83 GLN A N 1
ATOM 720 C CA . GLN A 1 83 ? 7.500 4.266 -10.627 1.00 85.19 83 GLN A CA 1
ATOM 721 C C . GLN A 1 83 ? 8.271 4.006 -9.328 1.00 85.19 83 GLN A C 1
ATOM 723 O O . GLN A 1 83 ? 9.496 4.057 -9.345 1.00 85.19 83 GLN A O 1
ATOM 728 N N . TYR A 1 84 ? 7.583 3.727 -8.222 1.00 88.12 84 TYR A N 1
ATOM 729 C CA . TYR A 1 84 ? 8.203 3.436 -6.933 1.00 88.12 84 TYR A CA 1
ATOM 730 C C . TYR A 1 84 ? 9.008 2.126 -6.960 1.00 88.12 84 TYR A C 1
ATOM 732 O O . TYR A 1 84 ? 10.168 2.119 -6.555 1.00 88.12 84 TYR A O 1
ATOM 740 N N . GLU A 1 85 ? 8.434 1.051 -7.503 1.00 85.56 85 GLU A N 1
ATOM 741 C CA . GLU A 1 85 ? 9.085 -0.265 -7.629 1.00 85.56 85 GLU A CA 1
ATOM 742 C C . GLU A 1 85 ? 10.250 -0.242 -8.623 1.00 85.56 85 GLU A C 1
ATOM 744 O O . GLU A 1 85 ? 11.344 -0.745 -8.365 1.00 85.56 85 GLU A O 1
ATOM 749 N N . VAL A 1 86 ? 10.030 0.407 -9.765 1.00 83.50 86 VAL A N 1
ATOM 750 C CA . VAL A 1 86 ? 11.032 0.549 -10.820 1.00 83.50 86 VAL A CA 1
ATOM 751 C C . VAL A 1 86 ? 12.084 1.592 -10.450 1.00 83.50 86 VAL A C 1
ATOM 753 O O . VAL A 1 86 ? 13.132 1.614 -11.073 1.00 83.50 86 VAL A O 1
ATOM 756 N N . ARG A 1 87 ? 11.900 2.412 -9.403 1.00 76.44 87 ARG A N 1
ATOM 757 C CA . ARG A 1 87 ? 12.909 3.401 -8.970 1.00 76.44 87 ARG A CA 1
ATOM 758 C C . ARG A 1 87 ? 14.267 2.768 -8.658 1.00 76.44 87 ARG A C 1
ATOM 760 O O . ARG A 1 87 ? 15.283 3.453 -8.719 1.00 76.44 87 ARG A O 1
ATOM 767 N N . LEU A 1 88 ? 14.280 1.486 -8.297 1.00 69.00 88 LEU A N 1
ATOM 768 C CA . LEU A 1 88 ? 15.501 0.718 -8.041 1.00 69.00 88 LEU A CA 1
ATOM 769 C C . LEU A 1 88 ? 16.167 0.176 -9.315 1.00 69.00 88 LEU A C 1
ATOM 771 O O . LEU A 1 88 ? 17.318 -0.247 -9.268 1.00 69.00 88 LEU A O 1
ATOM 775 N N . LEU A 1 89 ? 15.455 0.184 -10.440 1.00 73.88 89 LEU A N 1
ATOM 776 C CA . LEU A 1 89 ? 15.897 -0.287 -11.746 1.00 73.88 89 LEU A CA 1
ATOM 777 C C . LEU A 1 89 ? 16.131 0.902 -12.684 1.00 73.88 89 LEU A C 1
ATOM 779 O O . LEU A 1 89 ? 15.434 1.914 -12.647 1.00 73.88 89 LEU A O 1
ATOM 783 N N . SER A 1 90 ? 17.087 0.772 -13.602 1.00 78.44 90 SER A N 1
ATOM 784 C CA . SER A 1 90 ? 17.136 1.696 -14.733 1.00 78.44 90 SER A CA 1
ATOM 785 C C . SER A 1 90 ? 15.876 1.516 -15.587 1.00 78.44 90 SER A C 1
ATOM 787 O O . SER A 1 90 ? 15.400 0.394 -15.801 1.00 78.44 90 SER A O 1
ATOM 789 N N . TRP A 1 91 ? 15.342 2.612 -16.133 1.00 72.56 91 TRP A N 1
ATOM 790 C CA . TRP A 1 91 ? 14.231 2.541 -17.088 1.00 72.56 91 TRP A CA 1
ATOM 791 C C . TRP A 1 91 ? 14.606 1.691 -18.315 1.00 72.56 91 TRP A C 1
ATOM 793 O O . TRP A 1 91 ? 13.754 1.000 -18.870 1.00 72.56 91 TRP A O 1
ATOM 803 N N . VAL A 1 92 ? 15.893 1.699 -18.689 1.00 80.88 92 VAL A N 1
ATOM 804 C CA . VAL A 1 92 ? 16.452 0.902 -19.787 1.00 80.88 92 VAL A CA 1
ATOM 805 C C . VAL A 1 92 ? 16.342 -0.589 -19.472 1.00 80.88 92 VAL A C 1
ATOM 807 O O . VAL A 1 92 ? 15.801 -1.349 -20.274 1.00 80.88 92 VAL A O 1
ATOM 810 N N . ASP A 1 93 ? 16.776 -1.000 -18.279 1.00 84.19 93 ASP A N 1
ATOM 811 C CA . ASP A 1 93 ? 16.711 -2.400 -17.843 1.00 84.19 93 ASP A CA 1
ATOM 812 C C . ASP A 1 93 ? 15.258 -2.881 -17.755 1.00 84.19 93 ASP A C 1
ATOM 814 O O . ASP A 1 93 ? 14.927 -3.987 -18.182 1.00 84.19 93 ASP A O 1
ATOM 818 N N . SER A 1 94 ? 14.365 -2.011 -17.279 1.00 85.00 94 SER A N 1
ATOM 819 C CA . SER A 1 94 ? 12.929 -2.291 -17.182 1.00 85.00 94 SER A CA 1
ATOM 820 C C . SER A 1 94 ? 12.282 -2.475 -18.555 1.00 85.00 94 SER A C 1
ATOM 822 O O . SER A 1 94 ? 11.471 -3.385 -18.750 1.00 85.00 94 SER A O 1
ATOM 824 N N . LEU A 1 95 ? 12.664 -1.655 -19.537 1.00 86.81 95 LEU A N 1
ATOM 825 C CA . LEU A 1 95 ? 12.196 -1.783 -20.914 1.00 86.81 95 LEU A CA 1
ATOM 826 C C . LEU A 1 95 ? 12.650 -3.110 -21.535 1.00 86.81 95 LEU A C 1
ATOM 828 O O . LEU A 1 95 ? 11.833 -3.849 -22.086 1.00 86.81 95 LEU A O 1
ATOM 832 N N . PHE A 1 96 ? 13.935 -3.449 -21.420 1.00 89.56 96 PHE A N 1
ATOM 833 C CA . PHE A 1 96 ? 14.453 -4.696 -21.984 1.00 89.56 96 PHE A CA 1
ATOM 834 C C . PHE A 1 96 ? 13.863 -5.931 -21.300 1.00 89.56 96 PHE A C 1
ATOM 836 O O . PHE A 1 96 ? 13.488 -6.890 -21.980 1.00 89.56 96 PHE A O 1
ATOM 843 N N . TYR A 1 97 ? 13.707 -5.896 -19.976 1.00 87.06 97 TYR A N 1
ATOM 844 C CA . TYR A 1 97 ? 13.081 -6.981 -19.231 1.00 87.06 97 TYR A CA 1
ATOM 845 C C . TYR A 1 97 ? 11.618 -7.196 -19.642 1.00 87.06 97 TYR A C 1
ATOM 847 O O . TYR A 1 97 ? 11.208 -8.325 -19.921 1.00 87.06 97 TYR A O 1
ATOM 855 N N . THR A 1 98 ? 10.826 -6.123 -19.722 1.00 88.19 98 THR A N 1
ATOM 856 C CA . THR A 1 98 ? 9.411 -6.221 -20.118 1.00 88.19 98 THR A CA 1
ATOM 857 C C . THR A 1 98 ? 9.252 -6.721 -21.554 1.00 88.19 98 THR A C 1
ATOM 859 O O . THR A 1 98 ? 8.398 -7.577 -21.803 1.00 88.19 98 THR A O 1
ATOM 862 N N . LEU A 1 99 ? 10.115 -6.288 -22.479 1.00 92.81 99 LEU A N 1
ATOM 863 C CA . LEU A 1 99 ? 10.136 -6.792 -23.852 1.00 92.81 99 LEU A CA 1
ATOM 864 C C . LEU A 1 99 ? 10.483 -8.288 -23.908 1.00 92.81 99 LEU A C 1
ATOM 866 O O . LEU A 1 99 ? 9.811 -9.052 -24.601 1.00 92.81 99 LEU A O 1
ATOM 870 N N . TYR A 1 100 ? 11.487 -8.728 -23.146 1.00 91.12 100 TYR A N 1
ATOM 871 C CA . TYR A 1 100 ? 11.863 -10.140 -23.054 1.00 91.12 100 TYR A CA 1
ATOM 872 C C . TYR A 1 100 ? 10.715 -11.014 -22.522 1.00 91.12 100 TYR A C 1
ATOM 874 O O . TYR A 1 100 ? 10.380 -12.036 -23.125 1.00 91.12 100 TYR A O 1
ATOM 882 N N . GLN A 1 101 ? 10.052 -10.588 -21.443 1.00 91.06 101 GLN A N 1
ATOM 883 C CA . GLN A 1 101 ? 8.892 -11.289 -20.877 1.00 91.06 101 GLN A CA 1
ATOM 884 C C . GLN A 1 101 ? 7.720 -11.367 -21.864 1.00 91.06 101 GLN A C 1
ATOM 886 O O . GLN A 1 101 ? 7.054 -12.400 -21.970 1.00 91.06 101 GLN A O 1
ATOM 891 N N . TRP A 1 102 ? 7.472 -10.291 -22.615 1.00 93.06 102 TRP A N 1
ATOM 892 C CA . TRP A 1 102 ? 6.455 -10.283 -23.662 1.00 93.06 102 TRP A CA 1
ATOM 893 C C . TRP A 1 102 ? 6.789 -11.280 -24.779 1.00 93.06 102 TRP A C 1
ATOM 895 O O . TRP A 1 102 ? 5.938 -12.095 -25.135 1.00 93.06 102 TRP A O 1
ATOM 905 N N . LEU A 1 103 ? 8.038 -11.302 -25.259 1.00 93.50 103 LEU A N 1
ATOM 906 C CA . LEU A 1 103 ? 8.499 -12.268 -26.264 1.00 93.50 103 LEU A CA 1
ATOM 907 C C . LEU A 1 103 ? 8.331 -13.722 -25.801 1.00 93.50 103 LEU A C 1
ATOM 909 O O . LEU A 1 103 ? 7.893 -14.562 -26.588 1.00 93.50 103 LEU A O 1
ATOM 913 N N . LEU A 1 104 ? 8.641 -14.031 -24.538 1.00 91.00 104 LEU A N 1
ATOM 914 C CA . LEU A 1 104 ? 8.419 -15.365 -23.970 1.00 91.00 104 LEU A CA 1
ATOM 915 C C . LEU A 1 104 ? 6.935 -15.754 -23.973 1.00 91.00 104 LEU A C 1
ATOM 917 O O . LEU A 1 104 ? 6.599 -16.865 -24.378 1.00 91.00 104 LEU A O 1
ATOM 921 N N . LYS A 1 105 ? 6.040 -14.840 -23.577 1.00 90.94 105 LYS A N 1
ATOM 922 C CA . 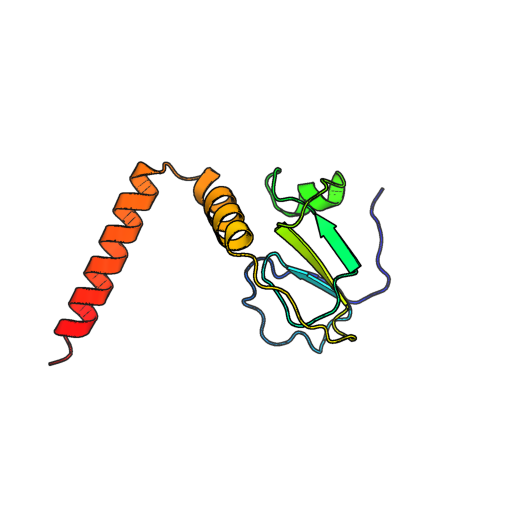LYS A 1 105 ? 4.588 -15.086 -23.606 1.00 90.94 105 LYS A CA 1
ATOM 923 C C . LYS A 1 105 ? 4.068 -15.304 -25.022 1.00 90.94 105 LYS A C 1
ATOM 925 O O . LYS A 1 105 ? 3.275 -16.215 -25.237 1.00 90.94 105 LYS A O 1
ATOM 930 N N . VAL A 1 106 ? 4.533 -14.507 -25.984 1.00 90.00 106 VAL A N 1
ATOM 931 C CA . VAL A 1 106 ? 4.177 -14.675 -27.399 1.00 90.00 106 VAL A CA 1
ATOM 932 C C . VAL A 1 106 ? 4.634 -16.047 -27.896 1.00 90.00 106 VAL A C 1
ATOM 934 O O . VAL A 1 106 ? 3.830 -16.792 -28.448 1.00 90.00 106 VAL A O 1
ATOM 937 N N . LYS A 1 107 ? 5.882 -16.445 -27.625 1.00 86.44 107 LYS A N 1
ATOM 938 C CA . LYS A 1 107 ? 6.381 -17.785 -27.978 1.00 86.44 107 LYS A CA 1
ATOM 939 C C . LYS A 1 107 ? 5.576 -18.908 -27.318 1.00 86.44 107 LYS A C 1
ATOM 941 O O . LYS A 1 107 ? 5.269 -19.886 -27.987 1.00 86.44 107 LYS A O 1
ATOM 946 N N . GLY A 1 108 ? 5.187 -18.759 -26.051 1.00 85.25 108 GLY A N 1
ATOM 947 C CA . GLY A 1 108 ? 4.339 -19.729 -25.348 1.00 85.25 108 GLY A CA 1
ATOM 948 C C . GLY A 1 108 ? 2.928 -19.860 -25.936 1.00 85.25 108 GLY A C 1
ATOM 949 O O . GLY A 1 108 ? 2.382 -20.957 -25.971 1.00 85.25 108 GLY A O 1
ATOM 950 N N . LEU A 1 109 ? 2.357 -18.768 -26.456 1.00 75.44 109 LEU A N 1
ATOM 951 C CA . LEU A 1 109 ? 1.061 -18.776 -27.147 1.00 75.44 109 LEU A CA 1
ATOM 952 C C . LEU A 1 109 ? 1.126 -19.469 -28.517 1.00 75.44 109 LEU A C 1
ATOM 954 O O . LEU A 1 109 ? 0.166 -20.125 -28.913 1.00 75.44 109 LEU A O 1
ATOM 958 N N . PHE A 1 110 ? 2.250 -19.347 -29.230 1.00 68.00 110 PHE A N 1
ATOM 959 C CA . PHE A 1 110 ? 2.455 -19.988 -30.536 1.00 68.00 110 PHE A CA 1
ATOM 960 C C . PHE A 1 110 ? 3.053 -21.404 -30.457 1.00 68.00 110 PHE A C 1
ATOM 962 O O . PHE A 1 110 ? 2.969 -22.140 -31.433 1.00 68.00 110 PHE A O 1
ATOM 969 N N . GLY A 1 111 ? 3.624 -21.804 -29.316 1.00 59.81 111 GLY A N 1
ATOM 970 C CA . GLY A 1 111 ? 4.219 -23.129 -29.087 1.00 59.81 111 GLY A CA 1
ATOM 971 C C . GLY A 1 111 ? 3.246 -24.219 -28.618 1.00 59.81 111 GLY A C 1
ATOM 972 O O . GLY A 1 111 ? 3.677 -25.340 -28.376 1.00 59.81 111 GLY A O 1
ATOM 973 N N . HIS A 1 112 ? 1.953 -23.904 -28.480 1.00 55.12 112 HIS A N 1
ATOM 974 C CA . HIS A 1 112 ? 0.879 -24.844 -28.119 1.00 55.12 112 HIS A CA 1
ATOM 975 C C . HIS A 1 112 ? -0.044 -25.187 -29.310 1.00 55.12 112 HIS A C 1
ATOM 977 O O . HIS A 1 112 ? -1.250 -25.377 -29.140 1.00 55.12 112 HIS A O 1
ATOM 983 N N . ARG A 1 113 ? 0.513 -25.265 -30.524 1.00 44.91 113 ARG A N 1
ATOM 984 C CA . ARG A 1 113 ? -0.141 -25.847 -31.705 1.00 44.91 113 ARG A CA 1
ATOM 985 C C . ARG A 1 113 ? 0.670 -27.007 -32.249 1.00 44.91 113 ARG A C 1
ATOM 987 O O . ARG A 1 113 ? 1.908 -26.853 -32.314 1.00 44.91 113 ARG A O 1
#

Foldseek 3Di:
DDPDDPWFEAEEQPPPDDPCVVTQKYKYQDDDQFDFPAAFALDDPPPVVRVVVVHDDHRITIGGSVGGHDDDDDPVSVVSVCCSVCVVPDPVVVVVVVVVVVVVVVCVVVVPD

Radius of gyration: 17.35 Å; chains: 1; bounding box: 34×38×51 Å